Protein AF-A0A0L0GE63-F1 (afdb_monomer_lite)

Sequence (169 aa):
MNTCTASYTMWQWDWERWETEIDWMALKGINLPLAFTGQEYVWRRVYQRHFNVSDAELSEWFSGPAFLAWFRMGNLQKWGGPLPQRWIDDQHRLQKRILQRMLSLGITPVLPAFAGHVPQALTRLLPDAKYSRVAAGWGGMNSTYVSTVFLDVNDKLYQDLGRLFIKTI

Radius of gyration: 16.49 Å; chains: 1; bounding box: 36×34×46 Å

Foldseek 3Di:
DALLCQQPPVLPDDLVNLLVVLVVCLVVVNAEEALEWLLLVLQVCLCCVPQVQDPVLSQLFDEASNCVSCSLVLQWGNHNDRYDPVRSVNRVVSSVSSVVSSVVSNHDYDYDFDDFWDGPVCCVRPVVFDKDWDDDQRVHDDCSIGRTIGTDPPTPVSVVSRVSSVVSD

InterPro domains:
  IPR007781 Alpha-N-acetylglucosaminidase [PTHR12872] (1-168)
  IPR024733 Alpha-N-acetylglucosaminidase, tim-barrel domain [PF05089] (1-168)

Secondary structure (DSSP, 8-state):
--TTHHHHTSTT--HHHHHHHHHHHHHTT----B--TTHHHHHHHHHHHHH---HHHHHTTSPPGGGHHHHHTTS--STT----HHHHHHHHHHHHHHHHHHHHTT---B-----SEE-THHHHH-TTS-EEEPPS-GGG--HHHH--EEE-TTSHHHHHHHHHHHHH-

Structure (mmCIF, N/CA/C/O backbone):
data_AF-A0A0L0GE63-F1
#
_entry.id   AF-A0A0L0GE63-F1
#
loop_
_atom_site.group_PDB
_atom_site.id
_atom_site.type_symbol
_atom_site.label_atom_id
_atom_site.label_alt_id
_atom_site.label_comp_id
_atom_site.label_asym_id
_atom_site.label_entity_id
_atom_site.label_seq_id
_atom_site.pdbx_PDB_ins_code
_atom_site.Cartn_x
_atom_site.Cartn_y
_atom_site.Cartn_z
_atom_site.occupancy
_atom_site.B_iso_or_equiv
_atom_site.auth_seq_id
_atom_site.auth_comp_id
_atom_site.auth_asym_id
_atom_site.auth_atom_id
_atom_site.pdbx_PDB_model_num
ATOM 1 N N . MET A 1 1 ? -11.614 8.449 6.878 1.00 86.62 1 MET A N 1
ATOM 2 C CA . MET A 1 1 ? -10.142 8.568 6.746 1.00 86.62 1 MET A CA 1
ATOM 3 C C . MET A 1 1 ? -9.795 8.848 5.295 1.00 86.62 1 MET A C 1
ATOM 5 O O . MET A 1 1 ? -10.473 8.306 4.432 1.00 86.62 1 MET A O 1
ATOM 9 N N . ASN A 1 2 ? -8.778 9.667 5.024 1.00 97.25 2 ASN A N 1
ATOM 10 C CA . ASN A 1 2 ? -8.244 9.853 3.672 1.00 97.25 2 ASN A CA 1
ATOM 11 C C . ASN A 1 2 ? -7.047 8.902 3.463 1.00 97.25 2 ASN A C 1
ATOM 13 O O . ASN A 1 2 ? -6.366 8.559 4.430 1.00 97.25 2 ASN A O 1
ATOM 17 N N . THR A 1 3 ? -6.761 8.484 2.228 1.00 96.38 3 THR A N 1
ATOM 18 C CA . THR A 1 3 ? -5.572 7.667 1.916 1.00 96.38 3 THR A CA 1
ATOM 19 C C . THR A 1 3 ? -4.279 8.374 2.327 1.00 96.38 3 THR A C 1
ATOM 21 O O .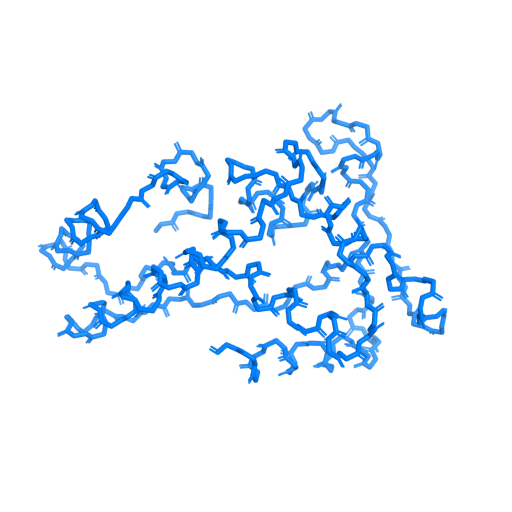 THR A 1 3 ? -3.374 7.739 2.866 1.00 96.38 3 THR A O 1
ATOM 24 N N . CYS A 1 4 ? -4.226 9.701 2.185 1.00 97.81 4 CYS A N 1
ATOM 25 C CA . CYS A 1 4 ? -3.105 10.543 2.593 1.00 97.81 4 CYS A CA 1
ATOM 26 C C . CYS A 1 4 ? -2.851 10.526 4.108 1.00 97.81 4 CYS A C 1
ATOM 28 O O . CYS A 1 4 ? -1.709 10.699 4.532 1.00 97.81 4 CYS A O 1
ATOM 30 N N . THR A 1 5 ? -3.872 10.276 4.939 1.00 97.50 5 THR A N 1
ATOM 31 C CA . THR A 1 5 ? -3.716 10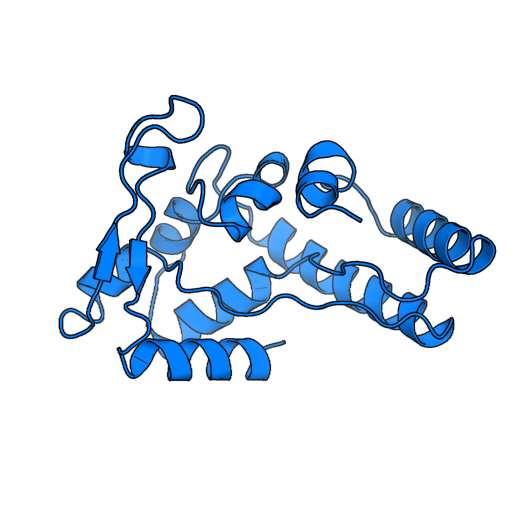.195 6.404 1.00 97.50 5 THR A CA 1
ATOM 32 C C . THR A 1 5 ? -2.741 9.079 6.801 1.00 97.50 5 THR A C 1
ATOM 34 O O . THR A 1 5 ? -1.982 9.235 7.759 1.00 97.50 5 THR A O 1
ATOM 37 N N . ALA A 1 6 ? -2.682 7.996 6.013 1.00 95.88 6 ALA A N 1
ATOM 38 C CA . ALA A 1 6 ? -1.733 6.904 6.223 1.00 95.88 6 ALA A CA 1
ATOM 39 C C . ALA A 1 6 ? -0.269 7.376 6.160 1.00 95.88 6 ALA A C 1
ATOM 41 O O . ALA A 1 6 ? 0.569 6.876 6.900 1.00 95.88 6 ALA A O 1
ATOM 42 N N . SER A 1 7 ? 0.017 8.358 5.302 1.00 97.69 7 SER A N 1
ATOM 43 C CA . SER A 1 7 ? 1.356 8.905 5.069 1.00 97.69 7 SER A CA 1
ATOM 44 C C . SER A 1 7 ? 1.676 10.106 5.948 1.00 97.69 7 SER A C 1
ATOM 46 O O . SER A 1 7 ? 2.778 10.202 6.469 1.00 97.69 7 SER A O 1
ATOM 48 N N . TYR A 1 8 ? 0.731 11.026 6.136 1.00 98.00 8 TYR A N 1
ATOM 49 C CA . TYR A 1 8 ? 0.993 12.255 6.890 1.00 98.00 8 TYR A CA 1
ATOM 50 C C . TYR A 1 8 ? 0.897 12.088 8.402 1.00 98.00 8 TYR A C 1
ATOM 52 O O . TYR A 1 8 ? 1.484 12.873 9.141 1.00 98.00 8 TYR A O 1
ATOM 60 N N . THR A 1 9 ? 0.142 11.095 8.868 1.00 97.56 9 THR A N 1
ATOM 61 C CA . THR A 1 9 ? -0.179 10.960 10.291 1.00 97.56 9 THR A CA 1
ATOM 62 C C . THR A 1 9 ? 0.204 9.593 10.830 1.00 97.56 9 THR A C 1
ATOM 64 O O . THR A 1 9 ? 0.801 9.514 11.897 1.00 97.56 9 THR A O 1
ATOM 67 N N . MET A 1 10 ? -0.123 8.520 10.106 1.00 97.12 10 MET A N 1
ATOM 68 C CA . MET A 1 10 ? -0.137 7.166 10.677 1.00 97.12 10 MET A CA 1
ATOM 69 C C . MET A 1 10 ? 1.112 6.336 10.373 1.00 97.12 10 MET A C 1
ATOM 71 O O . MET A 1 10 ? 1.243 5.233 10.894 1.00 97.12 10 MET A O 1
ATOM 75 N N . TRP A 1 11 ? 2.036 6.830 9.544 1.00 95.50 11 TRP A N 1
ATOM 76 C CA . TRP A 1 11 ? 3.127 6.004 9.019 1.00 95.50 11 TRP A CA 1
ATOM 77 C C . TRP A 1 11 ? 4.099 5.499 10.093 1.00 95.50 11 TRP A C 1
ATOM 79 O O . TRP A 1 11 ? 4.767 4.507 9.846 1.00 95.50 11 TRP A O 1
ATOM 89 N N . GLN A 1 12 ? 4.174 6.144 11.264 1.00 95.06 12 GLN A N 1
ATOM 90 C CA . GLN A 1 12 ? 4.997 5.710 12.409 1.00 95.06 12 GLN A CA 1
ATOM 91 C C . GLN A 1 12 ? 4.187 5.072 13.538 1.00 95.06 12 GLN A C 1
ATOM 93 O O . GLN A 1 12 ? 4.753 4.783 14.587 1.00 95.06 12 GLN A O 1
ATOM 98 N N . TRP A 1 13 ? 2.874 4.907 13.377 1.00 97.88 13 TRP A N 1
ATOM 99 C CA . TRP A 1 13 ? 2.044 4.408 14.466 1.00 97.88 13 TRP A CA 1
ATOM 100 C C . TRP A 1 13 ? 2.366 2.951 14.775 1.00 97.88 13 TRP A C 1
ATOM 102 O O . TRP A 1 13 ? 2.383 2.092 13.889 1.00 97.88 13 TRP A O 1
ATOM 112 N N . ASP A 1 14 ? 2.579 2.696 16.057 1.00 98.06 14 ASP A N 1
ATOM 113 C CA . ASP A 1 14 ? 2.623 1.370 16.645 1.00 98.06 14 ASP A CA 1
ATOM 114 C C . ASP A 1 14 ? 1.210 0.883 16.994 1.00 98.06 14 ASP A C 1
ATOM 116 O O . ASP A 1 14 ? 0.193 1.476 16.611 1.00 98.06 14 ASP A O 1
ATOM 120 N N . TRP A 1 15 ? 1.140 -0.254 17.682 1.00 98.56 15 TRP A N 1
ATOM 121 C CA . TRP A 1 15 ? -0.138 -0.824 18.071 1.00 98.56 15 TRP A CA 1
ATOM 122 C C . TRP A 1 15 ? -0.875 0.054 19.076 1.00 98.56 15 TRP A C 1
ATOM 124 O O . TRP A 1 15 ? -2.067 0.285 18.914 1.00 98.56 15 TRP A O 1
ATOM 134 N N . GLU A 1 16 ? -0.177 0.530 20.097 1.00 98.62 16 GLU A N 1
ATOM 135 C CA . GLU A 1 16 ? -0.729 1.283 21.215 1.00 98.62 16 GLU A CA 1
ATOM 136 C C . GLU A 1 16 ? -1.431 2.550 20.707 1.00 98.62 16 GLU A C 1
ATOM 138 O O . GLU A 1 16 ? -2.555 2.878 21.115 1.00 98.62 16 GLU A O 1
ATOM 143 N N . ARG A 1 17 ? -0.822 3.229 19.725 1.00 98.50 17 ARG A N 1
ATOM 144 C CA . ARG A 1 17 ? -1.461 4.368 19.067 1.00 98.50 17 ARG A CA 1
ATOM 145 C C . ARG A 1 17 ? -2.661 3.962 18.210 1.00 98.50 17 ARG A C 1
ATOM 147 O O . ARG A 1 17 ? -3.666 4.680 18.230 1.00 98.50 17 ARG A O 1
ATOM 154 N N . TRP A 1 18 ? -2.578 2.860 17.462 1.00 98.50 18 TRP A N 1
ATOM 155 C CA . TRP A 1 18 ? -3.694 2.351 16.652 1.00 98.50 18 TRP A CA 1
ATOM 156 C C . TRP A 1 18 ? -4.893 1.926 17.499 1.00 98.50 18 TRP A C 1
ATOM 158 O O . TRP A 1 18 ? -6.021 2.252 17.147 1.00 98.50 18 TRP A O 1
ATOM 168 N N . GLU A 1 19 ? -4.665 1.243 18.616 1.00 98.69 19 GLU A N 1
ATOM 169 C CA . GLU A 1 19 ? -5.708 0.816 19.549 1.00 98.69 19 GLU A CA 1
ATOM 170 C C . GLU A 1 19 ? -6.473 2.019 20.100 1.00 98.69 19 GLU A C 1
ATOM 172 O O . GLU A 1 19 ? -7.698 2.064 20.011 1.00 98.69 19 GLU A O 1
ATOM 177 N N . THR A 1 20 ? -5.742 3.054 20.525 1.00 98.62 20 THR A N 1
ATOM 178 C CA . THR A 1 20 ? -6.333 4.326 20.963 1.00 98.62 20 THR A CA 1
ATOM 179 C C . THR A 1 20 ? -7.193 4.965 19.865 1.00 98.62 20 THR A C 1
ATOM 181 O O . THR A 1 20 ? -8.275 5.482 20.143 1.00 98.62 20 THR A O 1
ATOM 184 N N . GLU A 1 21 ? -6.739 4.933 18.605 1.00 98.56 21 GLU A N 1
ATOM 185 C CA . GLU A 1 21 ? -7.513 5.479 17.484 1.00 98.56 21 GLU A CA 1
ATOM 186 C C . GLU A 1 21 ? -8.795 4.684 17.234 1.00 98.56 21 GLU A C 1
ATOM 188 O O . GLU A 1 21 ? -9.849 5.273 17.013 1.00 98.56 21 GLU A O 1
ATOM 193 N N . ILE A 1 22 ? -8.713 3.355 17.255 1.00 98.69 22 ILE A N 1
ATOM 194 C CA . ILE A 1 22 ? -9.855 2.480 16.984 1.00 98.69 22 ILE A CA 1
ATOM 195 C C . ILE A 1 22 ? -10.909 2.620 18.090 1.00 98.69 22 ILE A C 1
ATOM 197 O O . ILE A 1 22 ? -12.103 2.700 17.797 1.00 98.69 22 ILE A O 1
ATOM 201 N N . ASP A 1 23 ? -10.479 2.728 19.345 1.00 98.62 23 ASP A N 1
ATOM 202 C CA . ASP A 1 23 ? -11.372 2.976 20.475 1.00 98.62 23 ASP A CA 1
ATOM 203 C C . ASP A 1 23 ? -12.044 4.349 20.355 1.00 98.62 23 ASP A C 1
ATOM 205 O O . ASP A 1 23 ? -13.258 4.478 20.538 1.00 98.62 23 ASP A O 1
ATOM 209 N N . TRP A 1 24 ? -11.289 5.375 19.953 1.00 98.62 24 TRP A N 1
ATOM 210 C CA . TRP A 1 24 ? -11.853 6.688 19.652 1.00 98.62 24 TRP A CA 1
ATOM 211 C C . TRP A 1 24 ? -12.852 6.634 18.486 1.00 98.62 24 TRP A C 1
ATOM 213 O O . TRP A 1 24 ? -13.930 7.221 18.581 1.00 98.62 24 TRP A O 1
ATOM 223 N N . MET A 1 25 ? -12.547 5.897 17.412 1.00 98.56 25 MET A N 1
ATOM 224 C CA . MET A 1 25 ? -13.455 5.694 16.278 1.00 98.56 25 MET A CA 1
ATOM 225 C C . MET A 1 25 ? -14.780 5.080 16.736 1.00 98.56 25 MET A C 1
ATOM 227 O O . MET A 1 25 ? -15.840 5.598 16.378 1.00 98.56 25 MET A O 1
ATOM 231 N N . ALA A 1 26 ? -14.728 4.042 17.574 1.00 98.56 26 ALA A N 1
ATOM 232 C CA . ALA A 1 26 ? -15.918 3.407 18.130 1.00 98.56 26 ALA A CA 1
ATOM 233 C C . ALA A 1 26 ? -16.739 4.381 18.992 1.00 98.56 26 ALA A C 1
ATOM 235 O O . ALA A 1 26 ? -17.945 4.516 18.787 1.00 98.56 26 ALA A O 1
ATOM 236 N N . LEU A 1 27 ? -16.088 5.139 19.885 1.00 98.50 27 LEU A N 1
ATOM 237 C CA . LEU A 1 27 ? -16.745 6.165 20.711 1.00 98.50 27 LEU A CA 1
ATOM 238 C C . LEU A 1 27 ? -17.395 7.284 19.883 1.00 98.50 27 LEU A C 1
ATOM 240 O O . LEU A 1 27 ? -18.341 7.925 20.340 1.00 98.50 27 LEU A O 1
ATOM 244 N N . LYS A 1 28 ? -16.890 7.542 18.673 1.00 98.44 28 LYS A N 1
ATOM 245 C CA . LYS A 1 28 ? -17.435 8.537 17.738 1.00 98.44 28 LYS A CA 1
ATOM 246 C C . LYS A 1 28 ? -18.419 7.958 16.722 1.00 98.44 28 LYS A C 1
ATOM 248 O O . LYS A 1 28 ? -18.859 8.690 15.840 1.00 98.44 28 LYS A O 1
ATOM 253 N N . GLY A 1 29 ? -18.782 6.682 16.842 1.00 98.25 29 GLY A N 1
ATOM 254 C CA . GLY A 1 29 ? -19.734 6.031 15.941 1.00 98.25 29 GLY A CA 1
ATOM 255 C C . GLY A 1 29 ? -19.199 5.810 14.522 1.00 98.25 29 GLY A C 1
ATOM 256 O O . GLY A 1 29 ? -19.984 5.656 13.589 1.00 98.25 29 GLY A O 1
ATOM 257 N N . ILE A 1 30 ? -17.876 5.805 14.327 1.00 98.50 30 ILE A N 1
ATOM 258 C CA . ILE A 1 30 ? -17.255 5.498 13.034 1.00 98.50 30 ILE A CA 1
ATOM 259 C C . ILE A 1 30 ? -17.283 3.983 12.827 1.00 98.50 30 ILE A C 1
ATOM 261 O O . ILE A 1 30 ? -16.676 3.242 13.594 1.00 98.50 30 ILE A O 1
ATOM 265 N N . ASN A 1 31 ? -17.927 3.526 11.751 1.00 97.94 31 ASN A N 1
ATOM 266 C CA . ASN A 1 31 ? -18.089 2.100 11.447 1.00 97.94 31 ASN A CA 1
ATOM 267 C C . ASN A 1 31 ? -17.548 1.666 10.069 1.00 97.94 31 ASN A C 1
ATOM 269 O O . ASN A 1 31 ? -17.647 0.487 9.745 1.00 97.94 31 ASN A O 1
ATOM 273 N N . LEU A 1 32 ? -16.969 2.578 9.273 1.00 98.44 32 LEU A N 1
ATOM 274 C CA . LEU A 1 32 ? -16.436 2.282 7.931 1.00 98.44 32 LEU A CA 1
ATOM 275 C C . LEU A 1 32 ? -15.087 2.992 7.623 1.00 98.44 32 LEU A C 1
ATOM 277 O O . LEU A 1 32 ? -15.010 3.808 6.698 1.00 98.44 32 LEU A O 1
ATOM 281 N N . PRO A 1 33 ? -14.010 2.780 8.410 1.00 97.94 33 PRO A N 1
ATOM 282 C CA . PRO A 1 33 ? -12.695 3.370 8.154 1.00 97.94 33 PRO A CA 1
ATOM 283 C C . PRO A 1 33 ? -11.870 2.581 7.121 1.00 97.94 33 PRO A C 1
ATOM 285 O O . PRO A 1 33 ? -12.077 1.391 6.892 1.00 97.94 33 PRO A O 1
ATOM 288 N N . LEU A 1 34 ? -10.871 3.245 6.531 1.00 97.88 34 LEU A N 1
ATOM 289 C CA . LEU A 1 34 ? -9.867 2.601 5.675 1.00 97.88 34 LEU A CA 1
ATOM 290 C C . LEU A 1 34 ? -8.866 1.809 6.530 1.00 97.88 34 LEU A C 1
ATOM 292 O O . LEU A 1 34 ? -8.352 2.345 7.509 1.00 97.88 34 LEU A O 1
ATOM 296 N N . ALA A 1 35 ? -8.513 0.591 6.112 1.00 97.12 35 ALA A N 1
ATOM 297 C CA . ALA A 1 35 ? -7.508 -0.249 6.769 1.00 97.12 35 ALA A CA 1
ATOM 298 C C . ALA A 1 35 ? -6.433 -0.686 5.759 1.00 97.12 35 ALA A C 1
ATOM 300 O O . ALA A 1 35 ? -6.434 -1.806 5.258 1.00 97.12 35 ALA A O 1
ATOM 301 N N . PHE A 1 36 ? -5.532 0.236 5.408 1.00 93.81 36 PHE A N 1
ATOM 302 C CA . PHE A 1 36 ? -4.558 0.069 4.314 1.00 93.81 36 PHE A CA 1
ATOM 303 C C . PHE A 1 36 ? -3.166 -0.404 4.766 1.00 93.81 36 PHE A C 1
ATOM 305 O O . PHE A 1 36 ? -2.268 -0.535 3.927 1.00 93.81 36 PHE A O 1
ATOM 312 N N . THR A 1 37 ? -2.963 -0.614 6.068 1.00 96.69 37 THR A N 1
ATOM 313 C CA . THR A 1 37 ? -1.670 -0.974 6.662 1.00 96.69 37 THR A CA 1
ATOM 314 C C . THR A 1 37 ? -1.171 -2.312 6.111 1.00 96.69 37 THR A C 1
ATOM 316 O O . THR A 1 37 ? -1.932 -3.263 5.963 1.00 96.69 37 THR A O 1
ATOM 319 N N . GLY A 1 38 ? 0.120 -2.390 5.777 1.00 95.88 38 GLY A N 1
ATOM 320 C CA . GLY A 1 38 ? 0.780 -3.641 5.390 1.00 95.88 38 GLY A CA 1
ATOM 321 C C . GLY A 1 38 ? 0.462 -4.198 3.996 1.00 95.88 38 GLY A C 1
ATOM 322 O O . GLY A 1 38 ? 0.899 -5.308 3.699 1.00 95.88 38 GLY A O 1
ATOM 323 N N . GLN A 1 39 ? -0.243 -3.478 3.115 1.00 96.69 39 GLN A N 1
ATOM 324 C CA . GLN A 1 39 ? -0.592 -4.005 1.781 1.00 96.69 39 GLN A CA 1
ATOM 325 C C . GLN A 1 39 ? 0.623 -4.300 0.878 1.00 96.69 39 GLN A C 1
ATOM 327 O O . GLN A 1 39 ? 0.535 -5.124 -0.031 1.00 96.69 39 GLN A O 1
ATOM 332 N N . GLU A 1 40 ? 1.784 -3.699 1.159 1.00 98.00 40 GLU A N 1
ATOM 333 C CA . GLU A 1 40 ? 3.044 -3.992 0.463 1.00 98.00 40 GLU A CA 1
ATOM 334 C C . GLU A 1 40 ? 3.476 -5.456 0.652 1.00 98.00 40 GLU A C 1
ATOM 336 O O . GLU A 1 40 ? 4.078 -6.042 -0.247 1.00 98.00 40 GLU A O 1
ATOM 341 N N . TYR A 1 41 ? 3.110 -6.079 1.779 1.00 98.06 41 TYR A N 1
ATOM 342 C CA . TYR A 1 41 ? 3.346 -7.503 2.030 1.00 98.06 41 TYR A CA 1
ATOM 343 C C . TYR A 1 41 ? 2.603 -8.387 1.024 1.00 98.06 41 TYR A C 1
ATOM 345 O O . TYR A 1 41 ? 3.175 -9.326 0.464 1.00 98.06 41 TYR A O 1
ATOM 353 N N . VAL A 1 42 ? 1.330 -8.062 0.777 1.00 97.69 42 VAL A N 1
ATOM 354 C CA . VAL A 1 42 ? 0.469 -8.778 -0.171 1.00 97.69 42 VAL A CA 1
ATOM 355 C C . VAL A 1 42 ? 1.037 -8.629 -1.581 1.00 97.69 42 VAL A C 1
ATOM 357 O O . VAL A 1 42 ? 1.239 -9.631 -2.266 1.00 97.69 42 VAL A O 1
ATOM 360 N N . TRP A 1 43 ? 1.401 -7.405 -1.981 1.00 97.88 43 TRP A N 1
ATOM 361 C CA . TRP A 1 43 ? 1.999 -7.155 -3.294 1.00 97.88 43 TRP A CA 1
ATOM 362 C C . TRP A 1 43 ? 3.326 -7.878 -3.497 1.00 97.88 43 TRP A C 1
ATOM 364 O O . TRP A 1 43 ? 3.501 -8.540 -4.520 1.00 97.88 43 TRP A O 1
ATOM 374 N N . ARG A 1 44 ? 4.238 -7.822 -2.517 1.00 97.81 44 ARG A N 1
ATOM 375 C CA . ARG A 1 44 ? 5.501 -8.569 -2.581 1.00 97.81 44 ARG A CA 1
ATOM 376 C C . ARG A 1 44 ? 5.239 -10.060 -2.791 1.00 97.81 44 ARG A C 1
ATOM 378 O O . ARG A 1 44 ? 5.829 -10.651 -3.692 1.00 97.81 44 ARG A O 1
ATOM 385 N N . ARG A 1 45 ? 4.319 -10.660 -2.023 1.00 97.69 45 ARG A N 1
ATOM 386 C CA . ARG A 1 45 ? 3.968 -12.080 -2.178 1.00 97.69 45 ARG A CA 1
ATOM 387 C C . ARG A 1 45 ? 3.406 -12.402 -3.556 1.00 97.69 45 ARG A C 1
ATOM 389 O O . ARG A 1 45 ? 3.828 -13.402 -4.132 1.00 97.69 45 ARG A O 1
ATOM 396 N N . VAL A 1 46 ? 2.482 -11.591 -4.074 1.00 98.00 46 VAL A N 1
ATOM 397 C CA . VAL A 1 46 ? 1.897 -11.814 -5.404 1.00 98.00 46 VAL A CA 1
ATOM 398 C C . VAL A 1 46 ? 2.992 -11.799 -6.471 1.00 98.00 46 VAL A C 1
ATOM 400 O O . VAL A 1 46 ? 3.116 -12.752 -7.241 1.00 98.00 46 VAL A O 1
ATOM 403 N N . TYR A 1 47 ? 3.828 -10.761 -6.483 1.00 98.12 47 TYR A N 1
ATOM 404 C CA . TYR A 1 47 ? 4.840 -10.584 -7.522 1.00 98.12 47 TYR A CA 1
ATOM 405 C C . TYR A 1 47 ? 5.978 -11.602 -7.458 1.00 98.12 47 TYR A C 1
ATOM 407 O O . TYR A 1 47 ? 6.401 -12.111 -8.497 1.00 98.12 47 TYR A O 1
ATOM 415 N N . GLN A 1 48 ? 6.428 -11.969 -6.260 1.00 97.38 48 GLN A N 1
ATOM 416 C CA . GLN A 1 48 ? 7.467 -12.986 -6.106 1.00 97.38 48 GLN A CA 1
ATOM 417 C C . GLN A 1 48 ? 6.966 -14.380 -6.478 1.00 97.38 48 GLN A C 1
ATOM 419 O O . GLN A 1 48 ? 7.637 -15.093 -7.214 1.00 97.38 48 GLN A O 1
ATOM 424 N N . ARG A 1 49 ? 5.781 -14.775 -5.993 1.00 96.75 49 ARG A N 1
ATOM 425 C CA . ARG A 1 49 ? 5.293 -16.155 -6.151 1.00 96.75 49 ARG A CA 1
ATOM 426 C C . ARG A 1 49 ? 4.787 -16.473 -7.547 1.00 96.75 49 ARG A C 1
ATOM 428 O O . ARG A 1 49 ? 4.885 -17.621 -7.963 1.00 96.75 49 ARG A O 1
ATOM 435 N N . HIS A 1 50 ? 4.194 -15.497 -8.228 1.00 97.06 50 HIS A N 1
ATOM 436 C CA . HIS A 1 50 ? 3.503 -15.744 -9.494 1.00 97.06 50 HIS A CA 1
ATOM 437 C C . HIS A 1 50 ? 4.258 -15.214 -10.712 1.00 97.06 50 HIS A C 1
ATOM 439 O O . HIS A 1 50 ? 3.970 -15.650 -11.822 1.00 97.06 50 HIS A O 1
ATOM 445 N N . PHE A 1 51 ? 5.217 -14.304 -10.518 1.00 96.88 51 PHE A N 1
ATOM 446 C CA . PHE A 1 51 ? 5.873 -13.607 -11.625 1.00 96.88 51 PHE A CA 1
ATOM 447 C C . PHE A 1 51 ? 7.400 -13.547 -11.503 1.00 96.88 51 PHE A C 1
ATOM 449 O O . PHE A 1 51 ? 8.042 -13.006 -12.395 1.00 96.88 51 PHE A O 1
ATOM 456 N N . ASN A 1 52 ? 7.996 -14.112 -10.445 1.00 96.75 52 ASN A N 1
ATOM 457 C CA . ASN A 1 52 ? 9.446 -14.116 -10.213 1.00 96.75 52 ASN A CA 1
ATOM 458 C C . ASN A 1 52 ? 10.084 -12.713 -10.204 1.00 96.75 52 ASN A C 1
ATOM 460 O O . ASN A 1 52 ? 11.239 -12.550 -10.602 1.00 96.75 52 ASN A O 1
ATOM 464 N N . VAL A 1 53 ? 9.351 -11.692 -9.745 1.00 98.06 53 VAL A N 1
ATOM 465 C CA . VAL A 1 53 ? 9.929 -10.358 -9.529 1.00 98.06 53 VAL A CA 1
ATOM 466 C C . VAL A 1 53 ? 10.902 -10.425 -8.352 1.00 98.06 53 VAL A C 1
ATOM 468 O O . VAL A 1 53 ? 10.538 -10.873 -7.265 1.00 98.06 53 VAL A O 1
ATOM 471 N N . SER A 1 54 ? 12.137 -9.982 -8.565 1.00 97.69 54 SER A N 1
ATOM 472 C CA . SER A 1 54 ? 13.200 -10.031 -7.556 1.00 97.69 54 SER A CA 1
ATOM 473 C C . SER A 1 54 ? 13.017 -8.997 -6.437 1.00 97.69 54 SER A C 1
ATOM 475 O O . SER A 1 54 ? 12.330 -7.985 -6.593 1.00 97.69 54 SER A O 1
ATOM 477 N N . ASP A 1 55 ? 13.691 -9.208 -5.301 1.00 96.38 55 ASP A N 1
ATOM 478 C CA . ASP A 1 55 ? 13.721 -8.223 -4.209 1.00 96.38 55 ASP A CA 1
ATOM 479 C C . ASP A 1 55 ? 14.316 -6.882 -4.645 1.00 96.38 55 ASP A C 1
ATOM 481 O O . ASP A 1 55 ? 13.850 -5.832 -4.200 1.00 96.38 55 ASP A O 1
ATOM 485 N N . ALA A 1 56 ? 15.311 -6.906 -5.536 1.00 96.88 56 ALA A N 1
ATOM 486 C CA . ALA A 1 56 ? 15.914 -5.700 -6.092 1.00 96.88 56 ALA A CA 1
ATOM 487 C C . ALA A 1 56 ? 14.891 -4.910 -6.922 1.00 96.88 56 ALA A C 1
ATOM 489 O O . ALA A 1 56 ? 14.734 -3.709 -6.731 1.00 96.88 56 ALA A O 1
ATOM 490 N N . GLU A 1 57 ? 14.123 -5.590 -7.776 1.00 97.06 57 GLU A N 1
ATOM 491 C CA . GLU A 1 57 ? 13.077 -4.957 -8.586 1.00 97.06 57 GLU A CA 1
ATOM 492 C C . GLU A 1 57 ? 11.928 -4.396 -7.740 1.00 97.06 57 GLU A C 1
ATOM 494 O O . GLU A 1 57 ? 11.422 -3.315 -8.034 1.00 97.06 57 GLU A O 1
ATOM 499 N N . LEU A 1 58 ? 11.529 -5.086 -6.667 1.00 97.19 58 LEU A N 1
ATOM 500 C CA . LEU A 1 58 ? 10.521 -4.564 -5.738 1.00 97.19 58 LEU A CA 1
ATOM 501 C C . LEU A 1 58 ? 11.048 -3.394 -4.900 1.00 97.19 58 LEU A C 1
ATOM 503 O O . LEU A 1 58 ? 10.290 -2.473 -4.595 1.00 97.19 58 LEU A O 1
ATOM 507 N N . SER A 1 59 ? 12.332 -3.409 -4.542 1.00 94.88 59 SER A N 1
ATOM 508 C CA . SER A 1 59 ? 12.988 -2.316 -3.812 1.00 94.88 59 SER A CA 1
ATOM 509 C C . SER A 1 59 ? 13.078 -1.037 -4.646 1.00 94.88 59 SER A C 1
ATOM 511 O O . SER A 1 59 ? 12.983 0.056 -4.097 1.00 94.88 59 SER A O 1
ATOM 513 N N . GLU A 1 60 ? 13.191 -1.179 -5.967 1.00 94.75 60 GLU A N 1
ATOM 514 C CA . GLU A 1 60 ? 13.145 -0.078 -6.934 1.00 94.75 60 GLU A CA 1
ATOM 515 C C . GLU A 1 60 ? 11.717 0.398 -7.250 1.00 94.75 60 GLU A C 1
ATOM 517 O O . GLU A 1 60 ? 11.541 1.411 -7.925 1.00 94.75 60 GLU A O 1
ATOM 522 N N . TRP A 1 61 ? 10.689 -0.309 -6.772 1.00 96.38 61 TRP A N 1
ATOM 523 C CA . TRP A 1 61 ? 9.287 0.023 -7.019 1.00 96.38 61 TRP A CA 1
ATOM 524 C C . TRP A 1 61 ? 8.604 0.641 -5.796 1.00 96.38 61 TRP A C 1
ATOM 526 O O . TRP A 1 61 ? 8.028 1.727 -5.898 1.00 96.38 61 TRP A O 1
ATOM 536 N N . PHE A 1 62 ? 8.695 -0.002 -4.627 1.00 97.50 62 PHE A N 1
ATOM 537 C CA . PHE A 1 62 ? 8.095 0.517 -3.397 1.00 97.50 62 PHE A CA 1
ATOM 538 C C . PHE A 1 62 ? 8.705 1.866 -2.995 1.00 97.50 62 PHE A C 1
ATOM 540 O O . PHE A 1 62 ? 9.921 2.053 -3.015 1.00 97.50 62 PHE A O 1
ATOM 547 N N . SER A 1 63 ? 7.856 2.807 -2.581 1.00 97.31 63 SER A N 1
ATOM 548 C CA . SER A 1 63 ? 8.309 4.051 -1.958 1.00 97.31 63 SER A CA 1
ATOM 549 C C . SER A 1 63 ? 8.684 3.849 -0.487 1.00 97.31 63 SER A C 1
ATOM 551 O O . SER A 1 63 ? 8.363 2.832 0.131 1.00 97.31 63 SER A O 1
ATOM 553 N N . GLY A 1 64 ? 9.291 4.871 0.111 1.00 97.88 64 GLY A N 1
ATOM 554 C CA . GLY A 1 64 ? 9.512 4.932 1.553 1.00 97.88 64 GLY A CA 1
ATOM 555 C C . GLY A 1 64 ? 8.206 4.956 2.359 1.00 97.88 64 GLY A C 1
ATOM 556 O O . GLY A 1 64 ? 7.172 5.373 1.822 1.00 97.88 64 GLY A O 1
ATOM 557 N N . PRO A 1 65 ? 8.242 4.583 3.658 1.00 97.44 65 PRO A N 1
ATOM 558 C CA . PRO A 1 65 ? 7.054 4.478 4.513 1.00 97.44 65 PRO A CA 1
ATOM 559 C C . PRO A 1 65 ? 6.170 5.731 4.525 1.00 97.44 65 PRO A C 1
ATOM 561 O O . PRO A 1 65 ? 4.955 5.640 4.363 1.00 97.44 65 PRO A O 1
ATOM 564 N N . ALA A 1 66 ? 6.784 6.912 4.642 1.00 97.56 66 ALA A N 1
ATOM 565 C CA . ALA A 1 66 ? 6.076 8.190 4.693 1.00 97.56 66 ALA A CA 1
ATOM 566 C C . ALA A 1 66 ? 5.379 8.559 3.369 1.00 97.56 66 ALA A C 1
ATOM 568 O O . ALA A 1 66 ? 4.511 9.425 3.352 1.00 97.56 66 ALA A O 1
ATOM 569 N N . PHE A 1 67 ? 5.698 7.888 2.257 1.00 97.56 67 PHE A N 1
ATOM 570 C CA . PHE A 1 67 ? 5.193 8.221 0.920 1.00 97.56 67 PHE A CA 1
ATOM 571 C C . PHE A 1 67 ? 4.214 7.188 0.345 1.00 97.56 67 PHE A C 1
ATOM 573 O O . PHE A 1 67 ? 3.753 7.331 -0.790 1.00 97.56 67 PHE A O 1
ATOM 580 N N . LEU A 1 68 ? 3.852 6.171 1.136 1.00 97.88 68 LEU A N 1
ATOM 581 C CA . LEU A 1 68 ? 3.052 5.041 0.666 1.00 97.88 68 LEU A CA 1
ATOM 582 C C . LEU A 1 68 ? 1.649 5.417 0.177 1.00 97.88 68 LEU A C 1
ATOM 584 O O . LEU A 1 68 ? 1.121 4.724 -0.686 1.00 97.88 68 LEU A O 1
ATOM 588 N N . ALA A 1 69 ? 1.037 6.501 0.663 1.00 97.88 69 ALA A N 1
ATOM 589 C CA . ALA A 1 69 ? -0.259 6.948 0.152 1.00 97.88 69 ALA A CA 1
ATOM 590 C C . ALA A 1 69 ? -0.213 7.221 -1.360 1.00 97.88 69 ALA A C 1
ATOM 592 O O . ALA A 1 69 ? -1.034 6.695 -2.108 1.00 97.88 69 ALA A O 1
ATOM 593 N N . TRP A 1 70 ? 0.776 7.990 -1.819 1.00 97.12 70 TRP A N 1
ATOM 594 C CA . TRP A 1 70 ? 0.944 8.333 -3.236 1.00 97.12 70 TRP A CA 1
ATOM 595 C C . TRP A 1 70 ? 1.440 7.160 -4.067 1.00 97.12 70 TRP A C 1
ATOM 597 O O . TRP A 1 70 ? 1.041 7.023 -5.221 1.00 97.12 70 TRP A O 1
ATOM 607 N N . PHE A 1 71 ? 2.253 6.285 -3.473 1.00 97.12 71 PHE A N 1
ATOM 608 C CA . PHE A 1 71 ? 2.631 5.028 -4.110 1.00 97.12 71 PHE A CA 1
ATOM 609 C C 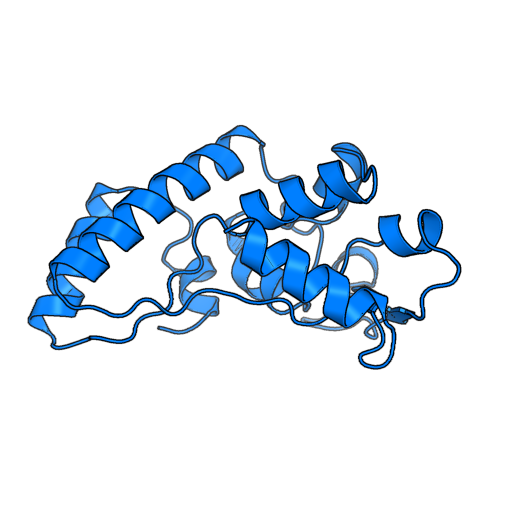. PHE A 1 71 ? 1.408 4.158 -4.419 1.00 97.12 71 PHE A C 1
ATOM 611 O O . PHE A 1 71 ? 1.196 3.775 -5.564 1.00 97.12 71 PHE A O 1
ATOM 618 N N . ARG A 1 72 ? 0.542 3.926 -3.426 1.00 97.06 72 ARG 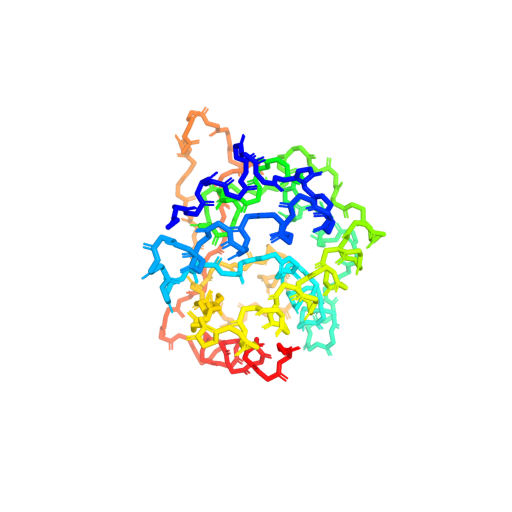A N 1
ATOM 619 C CA . ARG A 1 72 ? -0.665 3.090 -3.566 1.00 97.06 72 ARG A CA 1
ATOM 620 C C . ARG A 1 72 ? -1.682 3.664 -4.552 1.00 97.06 72 ARG A C 1
ATOM 622 O O . ARG A 1 72 ? -2.449 2.915 -5.148 1.00 97.06 72 ARG A O 1
ATOM 629 N N . MET A 1 73 ? -1.690 4.986 -4.724 1.00 96.44 73 MET A N 1
ATOM 630 C CA . MET A 1 73 ? -2.507 5.681 -5.725 1.00 96.44 73 MET A CA 1
ATOM 631 C C . MET A 1 73 ? -1.869 5.690 -7.127 1.00 96.44 73 MET A C 1
ATOM 633 O O . MET A 1 73 ? -2.445 6.248 -8.056 1.00 96.44 73 MET A O 1
ATOM 637 N N . GLY A 1 74 ? -0.688 5.084 -7.298 1.00 95.44 74 GLY A N 1
ATOM 638 C CA . GLY A 1 74 ? 0.035 5.035 -8.569 1.00 95.44 74 GLY A CA 1
ATOM 639 C C . GLY A 1 74 ? 0.645 6.372 -8.993 1.00 95.44 74 GLY A C 1
ATOM 640 O O . GLY A 1 74 ? 1.037 6.518 -10.148 1.00 95.44 74 GLY A O 1
ATOM 641 N N . ASN A 1 75 ? 0.725 7.354 -8.089 1.00 95.44 75 ASN A N 1
ATOM 642 C CA . ASN A 1 75 ? 1.271 8.676 -8.388 1.00 95.44 75 ASN A CA 1
ATOM 643 C C . ASN A 1 75 ? 2.799 8.695 -8.391 1.00 95.44 75 ASN A C 1
ATOM 645 O O . ASN A 1 75 ? 3.392 9.437 -9.169 1.00 95.44 75 ASN A O 1
ATOM 649 N N . LEU A 1 76 ? 3.420 7.911 -7.506 1.00 95.06 76 LEU A N 1
ATOM 650 C CA . LEU A 1 76 ? 4.869 7.807 -7.407 1.00 95.06 76 LEU A CA 1
ATOM 651 C C . LEU A 1 76 ? 5.333 6.368 -7.180 1.00 95.06 76 LEU A C 1
ATOM 653 O O . LEU A 1 76 ? 4.557 5.490 -6.824 1.00 95.06 76 LEU A O 1
ATOM 657 N N . GLN A 1 77 ? 6.625 6.146 -7.347 1.00 95.19 77 GLN A N 1
ATOM 658 C CA . GLN A 1 77 ? 7.349 4.914 -7.064 1.00 95.19 77 GLN A CA 1
ATOM 659 C C . GLN A 1 77 ? 8.762 5.271 -6.595 1.00 95.19 77 GLN A C 1
ATOM 661 O O . GLN A 1 77 ? 9.223 6.390 -6.842 1.00 95.19 77 GLN A O 1
ATOM 666 N N . LYS A 1 78 ? 9.457 4.334 -5.938 1.00 95.81 78 LYS A N 1
ATOM 667 C CA . LYS A 1 78 ? 10.873 4.425 -5.513 1.00 95.81 78 LYS A CA 1
ATOM 668 C C . LYS A 1 78 ? 11.230 5.504 -4.476 1.00 95.81 78 LYS A C 1
ATOM 670 O O . LYS A 1 78 ? 12.124 5.305 -3.658 1.00 95.81 78 LYS A O 1
ATOM 675 N N . TRP A 1 79 ? 10.575 6.661 -4.497 1.00 96.81 79 TRP A N 1
ATOM 676 C CA . TRP A 1 79 ? 10.934 7.831 -3.699 1.00 96.81 79 TRP A CA 1
ATOM 677 C C . TRP A 1 79 ? 10.946 7.529 -2.196 1.00 96.81 79 TRP A C 1
ATOM 679 O O . TRP A 1 79 ? 9.981 6.992 -1.648 1.00 96.81 79 TRP A O 1
ATOM 689 N N . GLY A 1 80 ? 12.047 7.879 -1.526 1.00 95.75 80 GLY A N 1
ATOM 690 C CA . GLY A 1 80 ? 12.252 7.621 -0.098 1.00 95.75 80 GLY A CA 1
ATOM 691 C C . GLY A 1 80 ? 12.446 6.144 0.274 1.00 95.75 80 GLY A C 1
ATOM 692 O O . GLY A 1 80 ? 12.469 5.832 1.462 1.00 95.75 80 GLY A O 1
ATOM 693 N N . GLY A 1 81 ? 12.533 5.240 -0.708 1.00 94.81 81 GLY A N 1
ATOM 694 C CA . GLY A 1 81 ? 12.858 3.830 -0.505 1.00 94.81 81 GLY A CA 1
ATOM 695 C C . GLY A 1 81 ? 14.369 3.571 -0.358 1.00 94.81 81 GLY A C 1
ATOM 696 O O . GLY A 1 81 ? 15.159 4.518 -0.324 1.00 94.81 81 GLY A O 1
ATOM 697 N N . PRO A 1 82 ? 14.787 2.292 -0.297 1.00 95.88 82 PRO A N 1
ATOM 698 C CA . PRO A 1 82 ? 13.948 1.095 -0.387 1.00 95.88 82 PRO A CA 1
ATOM 699 C C . PRO A 1 82 ? 13.169 0.822 0.906 1.00 95.88 82 PRO A C 1
ATOM 701 O O . PRO A 1 82 ? 13.578 1.221 1.995 1.00 95.88 82 PRO A O 1
ATOM 704 N N . LEU A 1 83 ? 12.045 0.111 0.795 1.00 96.12 83 LEU A N 1
ATOM 705 C CA . LEU A 1 83 ? 11.217 -0.261 1.943 1.00 96.12 83 LEU A CA 1
ATOM 706 C C . LEU A 1 83 ? 11.769 -1.535 2.626 1.00 96.12 83 LEU A C 1
ATOM 708 O O . LEU A 1 83 ? 11.719 -2.609 2.012 1.00 96.12 83 LEU A O 1
ATOM 712 N N . PRO A 1 84 ? 12.275 -1.472 3.878 1.00 96.19 84 PRO A N 1
ATOM 713 C CA . PRO A 1 84 ? 12.920 -2.624 4.511 1.00 96.19 84 PRO A CA 1
ATOM 714 C C . PRO A 1 84 ? 11.974 -3.823 4.665 1.00 96.19 84 PRO A C 1
ATOM 716 O O . PRO A 1 84 ? 10.813 -3.663 5.039 1.00 96.19 84 PRO A O 1
ATOM 719 N N . GLN A 1 85 ? 12.476 -5.047 4.457 1.00 96.19 85 GLN A N 1
ATOM 720 C CA . GLN A 1 85 ? 11.677 -6.274 4.618 1.00 96.19 85 GLN A CA 1
ATOM 721 C C . GLN A 1 85 ? 11.048 -6.371 6.015 1.00 96.19 85 GLN A C 1
ATOM 723 O O . GLN A 1 85 ? 9.853 -6.627 6.134 1.00 96.19 85 GLN A O 1
ATOM 728 N N . ARG A 1 86 ? 11.825 -6.057 7.060 1.00 97.00 86 ARG A N 1
ATOM 729 C CA . ARG A 1 86 ? 11.338 -6.027 8.444 1.00 97.00 86 ARG A CA 1
ATOM 730 C C . ARG A 1 86 ? 10.119 -5.116 8.611 1.00 97.00 86 ARG A C 1
ATOM 732 O O . ARG A 1 86 ? 9.143 -5.538 9.218 1.00 97.00 86 ARG A O 1
ATOM 739 N N . TRP A 1 87 ? 10.154 -3.915 8.028 1.00 97.25 87 TRP A N 1
ATOM 740 C CA . TRP A 1 87 ? 9.030 -2.977 8.067 1.00 97.25 87 TRP A CA 1
ATOM 741 C C . TRP A 1 87 ? 7.774 -3.586 7.442 1.00 97.25 87 TRP A C 1
ATOM 743 O O . TRP A 1 87 ? 6.700 -3.535 8.029 1.00 97.25 87 TRP A O 1
ATOM 753 N N . ILE A 1 88 ? 7.910 -4.215 6.276 1.00 97.94 88 ILE A N 1
ATOM 754 C CA . ILE A 1 88 ? 6.788 -4.837 5.562 1.00 97.94 88 ILE A CA 1
ATOM 755 C C . ILE A 1 88 ? 6.164 -5.973 6.386 1.00 97.94 88 ILE A C 1
ATOM 757 O O . ILE A 1 88 ? 4.938 -6.057 6.494 1.00 97.94 88 ILE A O 1
ATOM 761 N N . ASP A 1 89 ? 6.988 -6.798 7.034 1.00 98.00 89 ASP A N 1
ATOM 762 C CA . ASP A 1 89 ? 6.509 -7.870 7.911 1.00 98.00 89 ASP A CA 1
ATOM 763 C C . ASP A 1 89 ? 5.854 -7.338 9.195 1.00 98.00 89 ASP A C 1
ATOM 765 O O . ASP A 1 89 ? 4.829 -7.871 9.633 1.00 98.00 89 ASP A O 1
ATOM 769 N N . ASP A 1 90 ? 6.425 -6.287 9.793 1.00 98.12 90 ASP A N 1
ATOM 770 C CA . ASP A 1 90 ? 5.881 -5.607 10.973 1.00 98.12 90 ASP A CA 1
ATOM 771 C C . ASP A 1 90 ? 4.513 -4.978 10.665 1.00 98.12 90 ASP A C 1
ATOM 773 O O . ASP A 1 90 ? 3.548 -5.212 11.395 1.00 98.12 90 ASP A O 1
ATOM 777 N N . GLN A 1 91 ? 4.384 -4.263 9.544 1.00 98.31 91 GLN A N 1
ATOM 778 C CA . GLN A 1 91 ? 3.126 -3.641 9.123 1.00 98.31 91 GLN A CA 1
ATOM 779 C C . GLN A 1 91 ? 2.038 -4.681 8.821 1.00 98.31 91 GLN A C 1
ATOM 781 O O . GLN A 1 91 ? 0.878 -4.480 9.173 1.00 98.31 91 GLN A O 1
ATOM 786 N N . HIS A 1 92 ? 2.392 -5.828 8.233 1.00 98.19 92 HIS A N 1
ATOM 787 C CA . HIS A 1 92 ? 1.442 -6.926 8.037 1.00 98.19 92 HIS A CA 1
ATOM 788 C C . HIS A 1 92 ? 0.965 -7.532 9.370 1.00 98.19 92 HIS A C 1
ATOM 790 O O . HIS A 1 92 ? -0.222 -7.821 9.538 1.00 98.19 92 HIS A O 1
ATOM 796 N N . ARG A 1 93 ? 1.859 -7.700 10.357 1.00 98.50 93 ARG A N 1
ATOM 797 C CA . ARG A 1 93 ? 1.459 -8.126 11.712 1.00 98.50 93 ARG A CA 1
ATOM 798 C C . ARG A 1 93 ? 0.542 -7.103 12.379 1.00 98.50 93 ARG A C 1
ATOM 800 O O . ARG A 1 93 ? -0.470 -7.500 12.954 1.00 98.50 93 ARG A O 1
ATOM 807 N N . LEU A 1 94 ? 0.876 -5.819 12.272 1.00 98.62 94 LEU A N 1
ATOM 808 C CA . LEU A 1 94 ? 0.087 -4.718 12.818 1.00 98.62 94 LEU A CA 1
ATOM 809 C C . LEU A 1 94 ? -1.323 -4.689 12.216 1.00 98.62 94 LEU A C 1
ATOM 811 O O . LEU A 1 94 ? -2.301 -4.646 12.958 1.00 98.62 94 LEU A O 1
ATOM 815 N N . GLN A 1 95 ? -1.440 -4.820 10.892 1.00 98.25 95 GLN A N 1
ATOM 816 C CA . GLN A 1 95 ? -2.729 -4.848 10.199 1.00 98.25 95 GLN A CA 1
ATOM 817 C C . GLN A 1 95 ? -3.651 -5.953 10.722 1.00 98.25 95 GLN A C 1
ATOM 819 O O . GLN A 1 95 ? -4.835 -5.712 10.935 1.00 98.25 95 GLN A O 1
ATOM 824 N N . LYS A 1 96 ? -3.128 -7.153 10.999 1.00 98.38 96 LYS A N 1
ATOM 825 C CA . LYS A 1 96 ? -3.950 -8.233 11.568 1.00 98.38 96 LYS A CA 1
ATOM 826 C C . LYS A 1 96 ? -4.544 -7.859 12.929 1.00 98.38 96 LYS A C 1
ATOM 828 O O . LYS A 1 96 ? -5.708 -8.164 13.170 1.00 98.38 96 LYS A O 1
ATOM 833 N N . ARG A 1 97 ? -3.787 -7.159 13.783 1.00 98.62 97 ARG A N 1
ATOM 834 C CA . ARG A 1 97 ? -4.290 -6.659 15.075 1.00 98.62 97 ARG A CA 1
ATOM 835 C C . ARG A 1 97 ? -5.341 -5.560 14.884 1.00 98.62 97 ARG A C 1
ATOM 837 O O . ARG A 1 97 ? -6.382 -5.602 15.533 1.00 98.62 97 ARG A O 1
ATOM 844 N N . ILE A 1 98 ? -5.103 -4.626 13.953 1.00 98.69 98 ILE A N 1
ATOM 845 C CA . ILE A 1 98 ? -6.048 -3.548 13.599 1.00 98.69 98 ILE A CA 1
ATOM 846 C C . ILE A 1 98 ? -7.391 -4.144 13.172 1.00 98.69 98 ILE A C 1
ATOM 848 O O . ILE A 1 98 ? -8.430 -3.788 13.726 1.00 98.69 98 ILE A O 1
ATOM 852 N N . LEU A 1 99 ? -7.367 -5.093 12.231 1.00 98.56 99 LEU A N 1
ATOM 853 C CA . LEU A 1 99 ? -8.573 -5.739 11.718 1.00 98.56 99 LEU A CA 1
ATOM 854 C C . LEU A 1 99 ? -9.323 -6.495 12.817 1.00 98.56 99 LEU A C 1
ATOM 856 O O . LEU A 1 99 ? -10.536 -6.349 12.929 1.00 98.56 99 LEU A O 1
ATOM 860 N N . GLN A 1 100 ? -8.615 -7.253 13.659 1.00 98.62 100 GLN A N 1
ATOM 861 C CA . GLN A 1 100 ? -9.227 -7.960 14.788 1.00 98.62 100 GLN A CA 1
ATOM 862 C C . GLN A 1 100 ? -9.955 -7.001 15.739 1.00 98.62 100 GLN A C 1
ATOM 864 O O . GLN A 1 100 ? -11.104 -7.261 16.099 1.00 98.62 100 GLN A O 1
ATOM 869 N N . ARG A 1 101 ? -9.331 -5.874 16.108 1.00 98.69 101 ARG A N 1
ATOM 870 C CA . ARG A 1 101 ? -9.952 -4.891 17.007 1.00 98.69 101 ARG A CA 1
ATOM 871 C C . ARG A 1 101 ? -11.141 -4.191 16.359 1.00 98.69 101 ARG A C 1
ATOM 873 O O . ARG A 1 101 ? -12.192 -4.128 16.990 1.00 98.69 101 ARG A O 1
ATOM 880 N N . MET A 1 102 ? -11.011 -3.742 15.108 1.00 98.69 102 MET A N 1
ATOM 881 C CA . MET A 1 102 ? -12.116 -3.123 14.367 1.00 98.69 102 MET A CA 1
ATOM 882 C C . MET A 1 102 ? -13.332 -4.058 14.308 1.00 98.69 102 MET A C 1
ATOM 884 O O . MET A 1 102 ? -14.423 -3.674 14.728 1.00 98.69 102 MET A O 1
ATOM 888 N N . LEU A 1 103 ? -13.131 -5.312 13.895 1.00 98.56 103 LEU A N 1
ATOM 889 C CA . LEU A 1 103 ? -14.211 -6.298 13.812 1.00 98.56 103 LEU A CA 1
ATOM 890 C C . LEU A 1 103 ? -14.834 -6.603 15.182 1.00 98.56 103 LEU A C 1
ATOM 892 O O . LEU A 1 103 ? -16.053 -6.720 15.275 1.00 98.56 103 LEU A O 1
ATOM 896 N N . SER A 1 104 ? -14.032 -6.668 16.255 1.00 98.62 104 SER A N 1
ATOM 897 C CA . SER A 1 104 ? -14.544 -6.888 17.620 1.00 98.62 104 SER A CA 1
ATOM 898 C C . SER A 1 104 ? -15.472 -5.774 18.119 1.00 98.62 104 SER A C 1
ATOM 900 O O . SER A 1 104 ? -16.286 -6.007 19.008 1.00 98.62 104 SER A O 1
ATOM 902 N N . LEU A 1 105 ? -15.364 -4.577 17.535 1.00 98.62 105 LEU A N 1
ATOM 903 C CA . LEU A 1 105 ? -16.182 -3.408 17.858 1.00 98.62 105 LEU A CA 1
ATOM 904 C C . LEU A 1 105 ? -17.307 -3.173 16.836 1.00 98.62 105 LEU A C 1
ATOM 906 O O . LEU A 1 105 ? -17.962 -2.135 16.876 1.00 98.62 105 LEU A O 1
ATOM 910 N N . GLY A 1 106 ? -17.530 -4.102 15.898 1.00 98.44 106 GLY A N 1
ATOM 911 C CA . GLY A 1 106 ? -18.539 -3.947 14.845 1.00 98.44 106 GLY A CA 1
ATOM 912 C C . GLY A 1 106 ? -18.168 -2.923 13.763 1.00 98.44 106 GLY A C 1
ATOM 913 O O . GLY A 1 106 ? -19.030 -2.492 12.998 1.00 98.44 106 GLY A O 1
ATOM 914 N N . ILE A 1 107 ? -16.896 -2.525 13.680 1.00 98.75 107 ILE A N 1
ATOM 915 C CA . ILE A 1 107 ? -16.380 -1.631 12.641 1.00 98.75 107 ILE A CA 1
ATOM 916 C C . ILE A 1 107 ? -16.051 -2.464 11.397 1.00 98.75 107 ILE A C 1
ATOM 918 O O . ILE A 1 107 ? -15.328 -3.455 11.482 1.00 98.75 107 ILE A O 1
ATOM 922 N N . THR A 1 108 ? -16.544 -2.044 10.230 1.00 98.56 108 THR A N 1
ATOM 923 C CA . THR A 1 108 ? -16.267 -2.674 8.931 1.00 98.56 108 THR A CA 1
ATOM 924 C C . THR A 1 108 ? -15.055 -2.003 8.272 1.00 98.56 108 THR A C 1
ATOM 926 O O . THR A 1 108 ? -15.171 -0.880 7.786 1.00 98.56 108 THR A O 1
ATOM 929 N N . PRO A 1 109 ? -13.872 -2.640 8.238 1.00 98.06 109 PRO A N 1
ATOM 930 C CA . PRO A 1 109 ? -12.700 -2.056 7.596 1.00 98.06 109 PRO A CA 1
ATOM 931 C C . PRO A 1 109 ? -12.803 -2.111 6.067 1.00 98.06 109 PRO A C 1
ATOM 933 O O . PRO A 1 109 ? -13.120 -3.149 5.488 1.00 98.06 109 PRO A O 1
ATOM 936 N N . VAL A 1 110 ? -12.449 -1.015 5.397 1.00 98.00 110 VAL A N 1
ATOM 937 C CA . VAL A 1 110 ? -12.293 -0.977 3.937 1.00 98.00 110 VAL A CA 1
ATOM 938 C C . VAL A 1 110 ? -10.870 -1.396 3.569 1.00 98.00 110 VAL A C 1
ATOM 940 O O . VAL A 1 110 ? -9.900 -0.698 3.886 1.00 98.00 110 VAL A O 1
ATOM 943 N N . LEU A 1 111 ? -10.752 -2.539 2.894 1.00 97.25 111 LEU A N 1
ATOM 944 C CA . LEU A 1 111 ? -9.488 -3.097 2.415 1.00 97.25 111 LEU A CA 1
ATOM 945 C C . LEU A 1 111 ? -9.128 -2.580 1.010 1.00 97.25 111 LEU A C 1
ATOM 947 O O . LEU A 1 111 ? -10.019 -2.197 0.248 1.00 97.25 111 LEU A O 1
ATOM 951 N N . PRO A 1 112 ? -7.831 -2.546 0.654 1.00 96.44 112 PRO A N 1
ATOM 952 C CA . PRO A 1 112 ? -7.400 -2.163 -0.686 1.00 96.44 112 PRO A CA 1
ATOM 953 C C . PRO A 1 112 ? -7.772 -3.226 -1.733 1.00 96.44 112 PRO A C 1
ATOM 955 O O . PRO A 1 112 ? -8.055 -4.378 -1.409 1.00 96.44 112 PRO A O 1
ATOM 958 N N . ALA A 1 113 ? -7.708 -2.836 -3.005 1.00 96.00 113 ALA A N 1
ATOM 959 C CA . ALA A 1 113 ? -7.854 -3.717 -4.159 1.00 96.00 113 ALA A CA 1
ATOM 960 C C . ALA A 1 113 ? -6.891 -3.287 -5.279 1.00 96.00 113 ALA A C 1
ATOM 962 O O . ALA A 1 113 ? -6.277 -2.220 -5.215 1.00 96.00 113 ALA A O 1
ATOM 963 N N . PHE A 1 114 ? -6.754 -4.118 -6.311 1.00 96.75 114 PHE A N 1
ATOM 964 C CA . PHE A 1 114 ? -5.915 -3.805 -7.465 1.00 96.75 114 PHE A 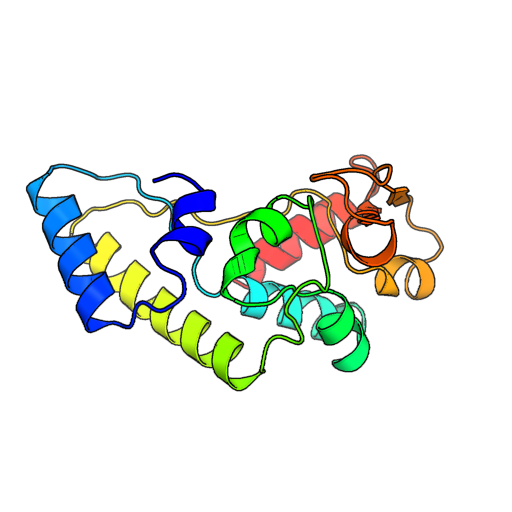CA 1
ATOM 965 C C . PHE A 1 114 ? -6.526 -2.699 -8.333 1.00 96.75 114 PHE A C 1
ATOM 967 O O . PHE A 1 114 ? -7.696 -2.774 -8.704 1.00 96.75 114 PHE A O 1
ATOM 974 N N . ALA A 1 115 ? -5.708 -1.708 -8.695 1.00 95.12 115 ALA A N 1
ATOM 975 C CA . ALA A 1 115 ? -6.110 -0.552 -9.503 1.00 95.12 115 ALA A CA 1
ATOM 976 C C . ALA A 1 115 ? -5.244 -0.359 -10.766 1.00 95.12 115 ALA A C 1
ATOM 978 O O . ALA A 1 115 ? -5.172 0.742 -11.305 1.00 95.12 115 ALA A O 1
ATOM 979 N N . GLY A 1 116 ? -4.538 -1.400 -11.218 1.00 95.25 116 GLY A N 1
ATOM 980 C CA . GLY A 1 116 ? -3.815 -1.390 -12.493 1.00 95.25 116 GLY A CA 1
ATOM 981 C C . GLY A 1 116 ? -2.334 -1.014 -12.438 1.00 95.25 116 GLY A C 1
ATOM 982 O O . GLY A 1 116 ? -1.602 -1.414 -13.339 1.00 95.25 116 GLY A O 1
ATOM 983 N N . HIS A 1 117 ? -1.865 -0.296 -11.412 1.00 95.62 117 HIS A N 1
ATOM 984 C CA . HIS A 1 117 ? -0.446 0.070 -11.312 1.00 95.62 117 HIS A CA 1
ATOM 985 C C . HIS A 1 117 ? 0.420 -1.142 -10.925 1.00 95.62 117 HIS A C 1
ATOM 987 O O . HIS A 1 117 ? 0.100 -1.882 -9.992 1.00 95.62 117 HIS A O 1
ATOM 993 N N . VAL A 1 118 ? 1.523 -1.348 -11.642 1.00 97.12 118 VAL A N 1
ATOM 994 C CA . VAL A 1 118 ? 2.381 -2.538 -11.528 1.00 97.12 118 VAL A CA 1
ATOM 995 C C . VAL A 1 118 ? 3.873 -2.174 -11.514 1.00 97.12 118 VAL A C 1
ATOM 997 O O . VAL A 1 118 ? 4.246 -1.088 -11.969 1.00 97.12 118 VAL A O 1
ATOM 1000 N N . PRO A 1 119 ? 4.760 -3.063 -11.022 1.00 97.00 119 PRO A N 1
ATOM 1001 C CA . PRO A 1 119 ? 6.201 -2.877 -11.137 1.00 97.00 119 PRO A CA 1
ATOM 1002 C C . PRO A 1 119 ? 6.657 -2.879 -12.597 1.00 97.00 119 PRO A C 1
ATOM 1004 O O . PRO A 1 119 ? 6.198 -3.692 -13.401 1.00 97.00 119 PRO A O 1
ATOM 1007 N N . GLN A 1 120 ? 7.661 -2.058 -12.916 1.00 95.50 120 GLN A N 1
ATOM 1008 C CA . GLN A 1 120 ? 8.281 -2.046 -14.246 1.00 95.50 120 GLN A CA 1
ATOM 1009 C C . GLN A 1 120 ? 8.843 -3.417 -14.658 1.00 95.50 120 GLN A C 1
ATOM 1011 O O . GLN A 1 120 ? 8.855 -3.741 -15.841 1.00 95.50 120 GLN A O 1
ATOM 1016 N N . ALA A 1 121 ? 9.261 -4.247 -13.701 1.00 96.94 121 ALA A N 1
ATOM 1017 C CA . ALA A 1 121 ? 9.734 -5.603 -13.968 1.00 96.94 121 ALA A CA 1
ATOM 1018 C C . ALA A 1 121 ? 8.735 -6.449 -14.777 1.00 96.94 121 ALA A C 1
ATOM 1020 O O . ALA A 1 121 ? 9.157 -7.253 -15.610 1.00 96.94 121 ALA A O 1
ATOM 1021 N N . LEU A 1 122 ? 7.421 -6.242 -14.601 1.00 97.19 122 LEU A N 1
ATOM 1022 C CA . LEU A 1 122 ? 6.416 -7.011 -15.337 1.00 97.19 122 LEU A CA 1
ATOM 1023 C C . LEU A 1 122 ? 6.480 -6.781 -16.845 1.00 97.19 122 LEU A C 1
ATOM 1025 O O . LEU A 1 122 ? 6.267 -7.731 -17.582 1.00 97.19 122 LEU A O 1
ATOM 1029 N N . THR A 1 123 ? 6.856 -5.591 -17.321 1.00 96.44 123 THR A N 1
ATOM 1030 C CA . THR A 1 123 ? 6.940 -5.342 -18.772 1.00 96.44 123 THR A CA 1
ATOM 1031 C C . THR A 1 123 ? 8.050 -6.156 -19.437 1.00 96.44 123 THR A C 1
ATOM 1033 O O . THR A 1 123 ? 8.019 -6.382 -20.640 1.00 96.44 123 THR A O 1
ATOM 1036 N N . ARG A 1 124 ? 9.061 -6.575 -18.662 1.00 96.62 124 ARG A N 1
ATOM 1037 C CA . ARG A 1 124 ? 10.142 -7.460 -19.113 1.00 96.62 124 ARG A CA 1
ATOM 1038 C C . ARG A 1 124 ? 9.763 -8.932 -18.955 1.00 96.62 124 ARG A C 1
ATOM 1040 O O . ARG A 1 124 ? 10.129 -9.747 -19.793 1.00 96.62 124 ARG A O 1
ATOM 1047 N N . LEU A 1 125 ? 9.090 -9.271 -17.857 1.00 96.94 125 LEU A N 1
ATOM 1048 C CA . LEU A 1 125 ? 8.725 -10.648 -17.510 1.00 96.94 125 LEU A CA 1
ATOM 1049 C C . LEU A 1 125 ? 7.513 -11.157 -18.305 1.00 96.94 125 LEU A C 1
ATOM 1051 O O . LEU A 1 125 ? 7.413 -12.354 -18.549 1.00 96.94 125 LEU A O 1
ATOM 1055 N N . LEU A 1 126 ? 6.613 -10.259 -18.707 1.00 96.75 126 LEU A N 1
ATOM 1056 C CA . LEU A 1 126 ? 5.372 -10.539 -19.429 1.00 96.75 126 LEU A CA 1
ATOM 1057 C C . LEU A 1 126 ? 5.233 -9.573 -20.624 1.00 96.75 126 LEU A C 1
ATOM 1059 O O . LEU A 1 126 ? 4.374 -8.693 -20.609 1.00 96.75 126 LEU A O 1
ATOM 1063 N N . PRO A 1 127 ? 6.082 -9.694 -21.661 1.00 96.56 127 PRO A N 1
ATOM 1064 C CA . PRO A 1 127 ? 6.134 -8.729 -22.763 1.00 96.56 127 PRO A CA 1
ATOM 1065 C C . PRO A 1 127 ? 4.862 -8.689 -23.626 1.00 96.56 127 PRO A C 1
ATOM 1067 O O . PRO A 1 127 ? 4.623 -7.689 -24.297 1.00 96.56 127 PRO A O 1
ATOM 1070 N N . ASP A 1 128 ? 4.045 -9.746 -23.596 1.00 96.50 128 ASP A N 1
ATOM 1071 C CA . ASP A 1 128 ? 2.804 -9.842 -24.375 1.00 96.50 128 ASP A CA 1
ATOM 1072 C C . ASP A 1 128 ? 1.629 -9.073 -23.745 1.00 96.50 128 ASP A C 1
ATOM 1074 O O . ASP A 1 128 ? 0.615 -8.843 -24.410 1.00 96.50 128 ASP A O 1
ATOM 1078 N N . ALA A 1 129 ? 1.741 -8.682 -22.470 1.00 97.19 129 ALA A N 1
ATOM 1079 C CA . ALA A 1 129 ? 0.712 -7.893 -21.804 1.00 97.19 129 ALA A CA 1
ATOM 1080 C C . ALA A 1 129 ? 0.757 -6.425 -22.256 1.00 97.19 129 ALA A C 1
ATOM 1082 O O . ALA A 1 129 ? 1.805 -5.869 -22.596 1.00 97.19 129 ALA A O 1
ATOM 1083 N N . LYS A 1 130 ? -0.403 -5.769 -22.241 1.00 96.69 130 LYS A N 1
ATOM 1084 C CA . LYS A 1 130 ? -0.537 -4.375 -22.673 1.00 96.69 130 LYS A CA 1
ATOM 1085 C C . LYS A 1 130 ? -0.327 -3.415 -21.515 1.00 96.69 130 LYS A C 1
ATOM 1087 O O . LYS A 1 130 ? -1.086 -3.413 -20.551 1.00 96.69 130 LYS A O 1
ATOM 1092 N N . TYR A 1 131 ? 0.661 -2.538 -21.652 1.00 96.88 131 TYR A N 1
ATOM 1093 C CA . TYR A 1 131 ? 1.000 -1.545 -20.639 1.00 96.88 131 TYR A CA 1
ATOM 1094 C C . TYR A 1 131 ? 0.892 -0.122 -21.177 1.00 96.88 131 TYR A C 1
ATOM 1096 O O . TYR A 1 131 ? 1.190 0.150 -22.340 1.00 96.88 131 TYR A O 1
ATOM 1104 N N . SER A 1 132 ? 0.548 0.806 -20.294 1.00 95.25 132 SER A N 1
ATOM 1105 C CA . SER A 1 132 ? 0.699 2.241 -20.493 1.00 95.25 132 SER A CA 1
ATOM 1106 C C . SER A 1 132 ? 1.590 2.828 -19.397 1.00 95.25 132 SER A C 1
ATOM 1108 O O . SER A 1 132 ? 1.866 2.192 -18.375 1.00 95.25 132 SER A O 1
ATOM 1110 N N . ARG A 1 133 ? 2.089 4.044 -19.619 1.00 92.94 133 ARG A N 1
ATOM 1111 C CA . ARG A 1 133 ? 2.841 4.799 -18.615 1.00 92.94 133 ARG A CA 1
ATOM 1112 C C . ARG A 1 133 ? 2.156 6.120 -18.366 1.00 92.94 133 ARG A C 1
ATOM 1114 O O . ARG A 1 133 ? 1.777 6.809 -19.314 1.00 92.94 133 ARG A O 1
ATOM 1121 N N . VAL A 1 134 ? 2.055 6.490 -17.098 1.00 87.88 134 VAL A N 1
ATOM 1122 C CA . VAL A 1 134 ? 1.623 7.838 -16.743 1.00 87.88 134 VAL A CA 1
ATOM 1123 C C . VAL A 1 134 ? 2.732 8.814 -17.134 1.00 87.88 134 VAL A C 1
ATOM 1125 O O . VAL A 1 134 ? 3.928 8.537 -16.960 1.00 87.88 134 VAL A O 1
ATOM 1128 N N . ALA A 1 135 ? 2.330 9.946 -17.712 1.00 85.56 135 ALA A N 1
ATOM 1129 C CA . ALA A 1 135 ? 3.249 11.030 -18.016 1.00 85.56 135 ALA A CA 1
ATOM 1130 C C . ALA A 1 135 ? 3.921 11.523 -16.726 1.00 85.56 135 ALA A C 1
ATOM 1132 O O . ALA A 1 135 ? 3.299 11.583 -15.664 1.00 85.56 135 ALA A O 1
ATOM 1133 N N . ALA A 1 136 ? 5.200 11.881 -16.817 1.00 85.62 136 ALA A N 1
ATOM 1134 C CA . ALA A 1 136 ? 5.895 12.482 -15.687 1.00 85.62 136 ALA A CA 1
ATOM 1135 C C . ALA A 1 136 ? 5.309 13.864 -15.338 1.00 85.62 136 ALA A C 1
ATOM 1137 O O . ALA A 1 136 ? 4.637 14.487 -16.159 1.00 85.62 136 ALA A O 1
ATOM 1138 N N . GLY A 1 137 ? 5.602 14.356 -14.131 1.00 89.12 137 GLY A N 1
ATOM 1139 C CA . GLY A 1 137 ? 5.192 15.689 -13.679 1.00 89.12 137 GLY A CA 1
ATOM 1140 C C . GLY A 1 137 ? 4.201 15.713 -12.518 1.00 89.12 137 GLY A C 1
ATOM 1141 O O . GLY A 1 137 ? 3.892 16.798 -12.024 1.00 89.12 137 GLY A O 1
ATOM 1142 N N . TRP A 1 138 ? 3.744 14.560 -12.013 1.00 91.94 138 TRP A N 1
ATOM 1143 C CA . TRP A 1 138 ? 3.017 14.542 -10.741 1.00 91.94 138 TRP A CA 1
ATOM 1144 C C . TRP A 1 138 ? 3.910 15.129 -9.636 1.00 91.94 138 TRP A C 1
ATOM 1146 O O . TRP A 1 138 ? 5.053 14.706 -9.457 1.00 91.94 138 TRP A O 1
ATOM 1156 N N . GLY A 1 139 ? 3.433 16.177 -8.961 1.00 90.88 139 GLY A N 1
ATOM 1157 C CA . GLY A 1 139 ? 4.219 16.909 -7.960 1.00 90.88 139 GLY A CA 1
ATOM 1158 C C . GLY A 1 139 ? 5.494 17.577 -8.500 1.00 90.88 139 GLY A C 1
ATOM 1159 O O . GLY A 1 139 ? 6.404 17.840 -7.721 1.00 90.88 139 GLY A O 1
ATOM 1160 N N . GLY A 1 140 ? 5.603 17.807 -9.817 1.00 93.06 140 GLY A N 1
ATOM 1161 C CA . GLY A 1 140 ? 6.811 18.358 -10.447 1.00 93.06 140 GLY A CA 1
ATOM 1162 C C . GLY A 1 140 ? 8.008 17.397 -10.474 1.00 93.06 140 GLY A C 1
ATOM 1163 O O . GLY A 1 140 ? 9.128 17.818 -10.756 1.00 93.06 140 GLY A O 1
ATOM 1164 N N . MET A 1 141 ? 7.797 16.112 -10.175 1.00 91.88 141 MET A N 1
ATOM 1165 C CA . MET A 1 141 ? 8.865 15.115 -10.120 1.00 91.88 141 MET A CA 1
ATOM 1166 C C . MET A 1 141 ? 9.232 14.583 -11.513 1.00 91.88 141 MET A C 1
ATOM 1168 O O . MET A 1 141 ? 8.404 14.519 -12.426 1.00 91.88 141 MET A O 1
ATOM 1172 N N . ASN A 1 142 ? 10.486 14.148 -11.662 1.00 91.56 142 ASN A N 1
ATOM 1173 C CA . ASN A 1 142 ? 10.976 13.535 -12.896 1.00 91.56 142 ASN A CA 1
ATOM 1174 C C . ASN A 1 142 ? 10.470 12.089 -13.080 1.00 91.56 142 ASN A C 1
ATOM 1176 O O . ASN A 1 142 ? 9.962 11.449 -12.156 1.00 91.56 142 ASN A O 1
ATOM 1180 N N . SER A 1 143 ? 10.642 11.552 -14.289 1.00 91.19 143 SER A N 1
ATOM 1181 C CA . SER A 1 143 ? 10.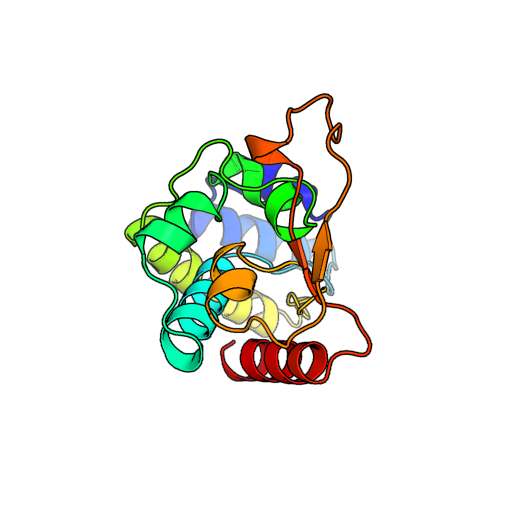128 10.234 -14.682 1.00 91.19 143 SER A CA 1
ATOM 1182 C C . SER A 1 143 ? 10.636 9.072 -13.825 1.00 91.19 143 SER A C 1
ATOM 1184 O O . SER A 1 143 ? 9.924 8.076 -13.715 1.00 91.19 143 SER A O 1
ATOM 1186 N N . THR A 1 144 ? 11.794 9.207 -13.169 1.00 90.81 144 THR A N 1
ATOM 1187 C CA . THR A 1 144 ? 12.340 8.203 -12.243 1.00 90.81 144 THR A CA 1
ATOM 1188 C C . THR A 1 144 ? 11.349 7.851 -11.135 1.00 90.81 144 THR A C 1
ATOM 1190 O O . THR A 1 144 ? 11.254 6.686 -10.750 1.00 90.81 144 THR A O 1
ATOM 1193 N N . TYR A 1 145 ? 10.601 8.842 -10.642 1.00 93.25 145 TYR A N 1
ATOM 1194 C CA . TYR A 1 145 ? 9.740 8.684 -9.472 1.00 93.25 145 TYR A CA 1
ATOM 1195 C C . TYR A 1 145 ? 8.248 8.653 -9.785 1.00 93.25 145 TYR A C 1
ATOM 1197 O O . TYR A 1 145 ? 7.502 8.228 -8.919 1.00 93.25 145 TYR A O 1
ATOM 1205 N N . VAL A 1 146 ? 7.785 9.087 -10.963 1.00 88.94 146 VAL A N 1
ATOM 1206 C CA . VAL A 1 146 ? 6.333 9.249 -11.226 1.00 88.94 146 VAL A CA 1
ATOM 1207 C C . VAL A 1 146 ? 5.831 8.646 -12.537 1.00 88.94 146 VAL A C 1
ATOM 1209 O O . VAL A 1 146 ? 4.626 8.595 -12.753 1.00 88.94 146 VAL A O 1
ATOM 1212 N N . SER A 1 147 ? 6.711 8.141 -13.410 1.00 89.44 147 SER A N 1
ATOM 1213 C CA . SER A 1 147 ? 6.287 7.473 -14.653 1.00 89.44 147 SER A CA 1
ATOM 1214 C C . SER A 1 147 ? 5.922 6.004 -14.403 1.00 89.44 147 SER A C 1
ATOM 1216 O O . SER A 1 147 ? 6.561 5.075 -14.913 1.00 89.44 147 SER A O 1
ATOM 1218 N N . THR A 1 148 ? 4.913 5.815 -13.554 1.00 91.62 148 THR A N 1
ATOM 1219 C CA . THR A 1 148 ? 4.402 4.512 -13.124 1.00 91.62 148 THR A CA 1
ATOM 1220 C C . THR A 1 148 ? 3.781 3.751 -14.294 1.00 91.62 148 THR A C 1
ATOM 1222 O O . THR A 1 148 ? 3.219 4.331 -15.230 1.00 91.62 148 THR A O 1
ATOM 1225 N N . VAL A 1 149 ? 3.926 2.426 -14.259 1.00 95.56 149 VAL A N 1
ATOM 1226 C CA . VAL A 1 149 ? 3.404 1.520 -15.286 1.00 95.56 149 VAL A CA 1
ATOM 1227 C C . VAL A 1 149 ? 2.005 1.071 -14.888 1.00 95.56 149 VAL A C 1
ATOM 1229 O O . VAL A 1 149 ? 1.802 0.606 -13.767 1.00 95.56 149 VAL A O 1
ATOM 1232 N N . PHE A 1 150 ? 1.058 1.176 -15.815 1.00 96.69 150 PHE A N 1
ATOM 1233 C CA . PHE A 1 150 ? -0.299 0.666 -15.665 1.00 96.69 150 PHE A CA 1
ATOM 1234 C C . PHE A 1 150 ? -0.558 -0.449 -16.666 1.00 96.69 150 PHE A C 1
ATOM 1236 O O . PHE A 1 150 ? -0.177 -0.359 -17.830 1.00 96.69 150 PHE A O 1
ATOM 1243 N N . LEU A 1 151 ? -1.221 -1.499 -16.203 1.00 97.25 151 LEU A N 1
ATOM 1244 C CA . LEU A 1 151 ? -1.725 -2.570 -17.045 1.00 97.25 151 LEU A CA 1
ATOM 1245 C C . LEU A 1 151 ? -3.057 -2.148 -17.681 1.00 97.25 151 LEU A C 1
ATOM 1247 O O . LEU A 1 151 ? -3.898 -1.546 -17.011 1.00 97.25 151 LEU A O 1
ATOM 1251 N N . ASP A 1 152 ? -3.249 -2.458 -18.963 1.00 96.00 152 ASP A N 1
ATOM 1252 C CA . ASP A 1 152 ? -4.499 -2.190 -19.676 1.00 96.00 152 ASP A CA 1
ATOM 1253 C C . ASP A 1 152 ? -5.661 -2.932 -19.003 1.00 96.00 152 ASP A C 1
ATOM 1255 O O . ASP A 1 152 ? -5.575 -4.124 -18.706 1.00 96.00 152 ASP A O 1
ATOM 1259 N N . VAL A 1 153 ? -6.764 -2.224 -18.764 1.00 95.25 153 VAL A N 1
ATOM 1260 C CA . VAL A 1 153 ? -7.951 -2.763 -18.083 1.00 95.25 153 VAL A CA 1
ATOM 1261 C C . VAL A 1 153 ? -8.631 -3.898 -18.856 1.00 95.25 153 VAL A C 1
ATOM 1263 O O . VAL A 1 153 ? -9.358 -4.693 -18.262 1.00 95.25 153 VAL A O 1
ATOM 1266 N N . ASN A 1 154 ? -8.398 -3.984 -20.169 1.00 96.06 154 ASN A N 1
ATOM 1267 C CA . ASN A 1 154 ? -8.914 -5.039 -21.039 1.00 96.06 154 ASN A CA 1
ATOM 1268 C C . ASN A 1 154 ? -7.940 -6.217 -21.179 1.00 96.06 154 ASN A C 1
ATOM 1270 O O . ASN A 1 154 ? -8.285 -7.220 -21.806 1.00 96.06 154 ASN A O 1
ATOM 1274 N N . ASP A 1 155 ? -6.728 -6.114 -20.628 1.00 96.31 155 ASP A N 1
ATOM 1275 C CA . ASP A 1 155 ? -5.792 -7.230 -20.592 1.00 96.31 155 ASP A CA 1
ATOM 1276 C C . ASP A 1 155 ? -6.285 -8.294 -19.601 1.00 96.31 155 ASP A C 1
ATOM 1278 O O . ASP A 1 155 ? -6.706 -7.991 -18.480 1.00 96.31 155 ASP A O 1
ATOM 1282 N N . LYS A 1 156 ? -6.209 -9.572 -19.985 1.00 95.00 156 LYS A N 1
ATOM 1283 C CA . LYS A 1 156 ? -6.594 -10.687 -19.110 1.00 95.00 156 LYS A CA 1
ATOM 1284 C C . LYS A 1 156 ? -5.805 -10.662 -17.794 1.00 95.00 156 LYS A C 1
ATOM 1286 O O . LYS A 1 156 ? -6.371 -10.947 -16.734 1.00 95.00 156 LYS A O 1
ATOM 1291 N N . LEU A 1 157 ? -4.531 -10.267 -17.849 1.00 96.31 157 LEU A N 1
ATOM 1292 C CA . LEU A 1 157 ? -3.666 -10.162 -16.680 1.00 96.31 157 LEU A CA 1
ATOM 1293 C C . LEU A 1 157 ? -4.230 -9.189 -15.632 1.00 96.31 157 LEU A C 1
ATOM 1295 O O . LEU A 1 157 ? -3.990 -9.386 -14.442 1.00 96.31 157 LEU A O 1
ATOM 1299 N N . TYR A 1 158 ? -5.020 -8.184 -16.033 1.00 97.44 158 TYR A N 1
ATOM 1300 C CA . TYR A 1 158 ? -5.603 -7.211 -15.107 1.00 97.44 158 TYR A CA 1
ATOM 1301 C C . TYR A 1 158 ? -6.556 -7.886 -14.123 1.00 97.44 158 TYR A C 1
ATOM 1303 O O . TYR A 1 158 ? -6.472 -7.691 -12.907 1.00 97.44 158 TYR A O 1
ATOM 1311 N N . GLN A 1 159 ? -7.435 -8.743 -14.644 1.00 95.50 159 GLN A N 1
ATOM 1312 C CA . GLN A 1 159 ? -8.361 -9.510 -13.818 1.00 95.50 159 GLN A CA 1
ATOM 1313 C C . GLN A 1 159 ? -7.627 -10.558 -12.979 1.00 95.50 159 GLN A C 1
ATOM 1315 O O . GLN A 1 159 ? -7.970 -10.765 -11.813 1.00 95.50 159 GLN A O 1
ATOM 1320 N N . ASP A 1 160 ? -6.618 -11.213 -13.555 1.00 96.31 160 ASP A N 1
ATOM 1321 C CA . ASP A 1 160 ? -5.865 -12.260 -12.867 1.00 96.31 160 ASP A CA 1
ATOM 1322 C C . ASP A 1 160 ? -5.053 -11.689 -11.693 1.00 96.31 160 ASP A C 1
ATOM 1324 O O . ASP A 1 160 ? -5.125 -12.234 -10.591 1.00 96.31 160 ASP A O 1
ATOM 1328 N N . LEU A 1 161 ? -4.388 -10.541 -11.865 1.00 97.19 161 LEU A N 1
ATOM 1329 C CA . LEU A 1 161 ? -3.716 -9.824 -10.774 1.00 97.19 161 LEU A CA 1
ATOM 1330 C C . LEU A 1 161 ? -4.693 -9.387 -9.682 1.00 97.19 161 LEU A C 1
ATOM 1332 O O . LEU A 1 161 ? -4.412 -9.593 -8.501 1.00 97.19 161 LEU A O 1
ATOM 1336 N N . GLY A 1 162 ? -5.859 -8.850 -10.057 1.00 96.88 162 GLY A N 1
ATOM 1337 C CA . GLY A 1 162 ? -6.903 -8.496 -9.095 1.00 96.88 162 GLY A CA 1
ATOM 1338 C C . GLY A 1 162 ? -7.341 -9.693 -8.246 1.00 96.88 162 GLY A C 1
ATOM 1339 O O . GLY A 1 162 ? -7.394 -9.602 -7.020 1.00 96.88 162 GLY A O 1
ATOM 1340 N N . ARG A 1 163 ? -7.579 -10.851 -8.874 1.00 97.12 163 ARG A N 1
ATOM 1341 C CA . ARG A 1 163 ? -7.933 -12.093 -8.165 1.00 97.12 163 ARG A CA 1
ATOM 1342 C C . ARG A 1 163 ? -6.800 -12.599 -7.276 1.00 97.12 163 ARG A C 1
ATOM 1344 O O . ARG A 1 163 ? -7.068 -13.038 -6.159 1.00 97.12 163 ARG A O 1
ATOM 1351 N N . LEU A 1 164 ? -5.558 -12.570 -7.760 1.00 97.50 164 LEU A N 1
ATOM 1352 C CA . LEU A 1 164 ? -4.390 -13.004 -6.991 1.00 97.50 164 LEU A CA 1
ATOM 1353 C C . LEU A 1 164 ? -4.185 -12.134 -5.751 1.00 97.50 164 LEU A C 1
ATOM 1355 O O . LEU A 1 164 ? -3.917 -12.675 -4.680 1.00 97.50 164 LEU A O 1
ATOM 1359 N N . PHE A 1 165 ? -4.371 -10.818 -5.877 1.00 96.94 165 PHE A N 1
ATOM 1360 C CA . PHE A 1 165 ? -4.294 -9.897 -4.749 1.00 96.94 165 PHE A CA 1
ATOM 1361 C C . PHE A 1 165 ? -5.319 -10.260 -3.673 1.00 96.94 165 PHE A C 1
ATOM 1363 O O . PHE A 1 165 ? -4.929 -10.544 -2.545 1.00 96.94 165 PHE A O 1
ATOM 1370 N N . ILE A 1 166 ? -6.603 -10.366 -4.036 1.00 95.94 166 ILE A N 1
ATOM 1371 C CA . ILE A 1 166 ? -7.681 -10.689 -3.086 1.00 95.94 166 ILE A CA 1
ATOM 1372 C C . ILE A 1 166 ? -7.480 -12.057 -2.419 1.00 95.94 166 ILE A C 1
ATOM 1374 O O . ILE A 1 166 ? -7.722 -12.187 -1.226 1.00 95.94 166 ILE A O 1
ATOM 1378 N N . LYS A 1 167 ? -6.999 -13.071 -3.150 1.00 96.00 167 LYS A N 1
ATOM 1379 C CA . LYS A 1 167 ? -6.705 -14.403 -2.585 1.00 96.00 167 LYS A CA 1
ATOM 1380 C C . LYS A 1 167 ? -5.508 -14.426 -1.625 1.00 96.00 167 LYS A C 1
ATOM 1382 O O . LYS A 1 167 ? -5.323 -15.424 -0.934 1.00 96.00 167 LYS A O 1
ATOM 1387 N N . THR A 1 168 ? -4.662 -13.396 -1.653 1.00 94.25 168 THR A N 1
ATOM 1388 C CA . THR A 1 168 ? -3.420 -13.329 -0.867 1.00 94.25 168 THR A CA 1
ATOM 1389 C C . THR A 1 168 ? -3.580 -12.522 0.426 1.00 94.25 168 THR A C 1
ATOM 1391 O O . THR A 1 168 ? -2.744 -12.689 1.318 1.00 94.25 168 THR A O 1
ATOM 1394 N N . ILE A 1 169 ? -4.609 -11.665 0.516 1.00 83.44 169 ILE A N 1
ATOM 1395 C CA . ILE A 1 169 ? -5.008 -10.947 1.744 1.00 83.44 169 ILE A CA 1
ATOM 1396 C C . ILE A 1 169 ? -5.348 -11.956 2.844 1.00 83.44 169 ILE A C 1
ATOM 1398 O O . ILE A 1 169 ? -4.848 -11.757 3.974 1.00 83.44 169 ILE A O 1
#

pLDDT: mean 96.37, std 2.69, range [83.44, 98.75]

Organism: NCBI:txid667725